Protein AF-A0A1F4I771-F1 (afdb_monomer_lite)

Secondary structure (DSSP, 8-state):
--HHHHHHHHHTT---HHHHHHHHHHHHHTT----HHHHIIIIIHHHHHHHHHHHIIIIIIHHHHHTTT-

Radius of gyration: 15.79 Å; chains: 1; bounding box: 31×28×48 Å

Structure (mmCIF, N/CA/C/O backbone):
data_AF-A0A1F4I771-F1
#
_entry.id   AF-A0A1F4I771-F1
#
loop_
_atom_site.group_PDB
_atom_site.id
_atom_site.type_symbol
_atom_site.label_atom_id
_atom_site.label_alt_id
_atom_site.label_comp_id
_atom_site.label_asym_id
_atom_site.label_entity_id
_atom_site.label_seq_id
_atom_site.pdbx_PDB_ins_code
_atom_site.Cartn_x
_atom_site.Cartn_y
_atom_site.Cartn_z
_atom_site.occupancy
_atom_site.B_iso_or_equiv
_atom_site.auth_seq_id
_atom_site.auth_comp_id
_atom_site.auth_asym_id
_atom_site.auth_atom_id
_atom_site.pdbx_PDB_model_num
ATOM 1 N N . MET A 1 1 ? 5.554 -18.977 -9.987 1.00 72.12 1 MET A N 1
ATOM 2 C CA . MET A 1 1 ? 6.245 -18.624 -8.726 1.00 72.12 1 MET A CA 1
ATOM 3 C C . MET A 1 1 ? 5.590 -17.384 -8.109 1.00 72.12 1 MET A C 1
ATOM 5 O O . MET A 1 1 ? 6.123 -16.297 -8.252 1.00 72.12 1 MET A O 1
ATOM 9 N N . ILE A 1 2 ? 4.415 -17.521 -7.479 1.00 92.38 2 ILE A N 1
ATOM 10 C CA . ILE A 1 2 ? 3.680 -16.379 -6.881 1.00 92.38 2 ILE A CA 1
ATOM 11 C C . ILE A 1 2 ? 3.759 -16.354 -5.347 1.00 92.38 2 ILE A C 1
ATOM 13 O O . ILE A 1 2 ? 3.764 -15.291 -4.743 1.00 92.38 2 ILE A O 1
ATOM 17 N N . TRP A 1 3 ? 3.897 -17.523 -4.717 1.00 93.25 3 TRP A N 1
ATOM 18 C CA . TRP A 1 3 ? 3.906 -17.660 -3.260 1.00 93.25 3 TRP A CA 1
ATOM 19 C C . TRP A 1 3 ? 5.023 -16.858 -2.581 1.00 93.25 3 TRP A C 1
ATOM 21 O O . TRP A 1 3 ? 4.744 -16.078 -1.679 1.00 93.25 3 TRP A O 1
ATOM 31 N N . LEU A 1 4 ? 6.275 -17.017 -3.029 1.00 95.44 4 LEU A N 1
ATOM 32 C CA . LEU A 1 4 ? 7.430 -16.340 -2.428 1.00 95.44 4 LEU A CA 1
ATOM 33 C C . LEU A 1 4 ? 7.293 -14.809 -2.442 1.00 95.44 4 LEU A C 1
ATOM 35 O O . LEU A 1 4 ? 7.295 -14.233 -1.356 1.00 95.44 4 LEU A O 1
ATOM 39 N N . PRO A 1 5 ? 7.093 -14.137 -3.596 1.00 93.69 5 PRO A N 1
ATOM 40 C CA . PRO A 1 5 ? 6.981 -12.679 -3.606 1.00 93.69 5 PRO A CA 1
ATOM 41 C C . PRO A 1 5 ? 5.786 -12.170 -2.790 1.00 93.69 5 PRO A C 1
ATOM 43 O O . PRO A 1 5 ? 5.916 -11.163 -2.098 1.00 93.69 5 PRO A O 1
ATOM 46 N N . VAL A 1 6 ? 4.654 -12.883 -2.795 1.00 95.12 6 VAL A N 1
ATOM 47 C CA . VAL A 1 6 ? 3.493 -12.518 -1.967 1.00 95.12 6 VAL A CA 1
ATOM 48 C C . VAL A 1 6 ? 3.811 -12.671 -0.476 1.00 95.12 6 VAL A C 1
ATOM 50 O O . VAL A 1 6 ? 3.547 -11.759 0.300 1.00 95.12 6 VAL A O 1
ATOM 53 N N . SER A 1 7 ? 4.439 -13.774 -0.061 1.00 95.38 7 SER A N 1
ATOM 54 C CA . SER A 1 7 ? 4.822 -13.981 1.342 1.00 95.38 7 SER A CA 1
ATOM 55 C C . SER A 1 7 ? 5.826 -12.935 1.838 1.00 95.38 7 SER A C 1
ATOM 57 O O . SER A 1 7 ? 5.683 -12.435 2.950 1.00 95.38 7 SER A O 1
ATOM 59 N N . THR A 1 8 ? 6.787 -12.530 1.001 1.00 96.12 8 THR A N 1
ATOM 60 C CA . THR A 1 8 ? 7.728 -11.447 1.315 1.00 96.12 8 THR A CA 1
ATOM 61 C C . THR A 1 8 ? 7.020 -10.101 1.438 1.00 96.12 8 THR A C 1
ATOM 63 O O . THR A 1 8 ? 7.309 -9.357 2.369 1.00 96.12 8 THR A O 1
ATOM 66 N N . PHE A 1 9 ? 6.071 -9.797 0.548 1.00 95.12 9 PHE A N 1
ATOM 67 C CA . PHE A 1 9 ? 5.274 -8.570 0.616 1.00 95.12 9 PHE A CA 1
ATOM 68 C C . PHE A 1 9 ? 4.551 -8.437 1.966 1.00 95.12 9 PHE A C 1
ATOM 70 O O . PHE A 1 9 ? 4.650 -7.400 2.620 1.00 95.12 9 PHE A O 1
ATOM 77 N N . PHE A 1 10 ? 3.901 -9.516 2.417 1.00 93.25 10 PHE A N 1
ATOM 78 C CA . PHE A 1 10 ? 3.259 -9.561 3.732 1.00 93.25 10 PHE A CA 1
ATOM 79 C C . PHE A 1 10 ? 4.268 -9.479 4.883 1.00 93.25 10 PHE A C 1
ATOM 81 O O . PHE A 1 10 ? 4.038 -8.741 5.837 1.00 93.25 10 PHE A O 1
ATOM 88 N N . ALA A 1 11 ? 5.392 -10.198 4.799 1.00 96.38 11 ALA A N 1
ATOM 89 C CA . ALA A 1 11 ? 6.421 -10.191 5.841 1.00 96.38 11 ALA A CA 1
ATOM 90 C C . ALA A 1 11 ? 7.050 -8.802 6.051 1.00 96.38 11 ALA A C 1
ATOM 92 O O . ALA A 1 11 ? 7.433 -8.464 7.167 1.00 96.38 11 ALA A O 1
ATOM 93 N N . LEU A 1 12 ? 7.128 -7.992 4.993 1.00 97.19 12 LEU A N 1
ATOM 94 C CA . LEU A 1 12 ? 7.607 -6.609 5.043 1.00 97.19 12 LEU A CA 1
ATOM 95 C C . LEU A 1 12 ? 6.532 -5.600 5.480 1.00 97.19 12 LEU A C 1
ATOM 97 O O . LEU A 1 12 ? 6.812 -4.404 5.499 1.00 97.19 12 LEU A O 1
ATOM 101 N N . ALA A 1 13 ? 5.321 -6.059 5.817 1.00 94.38 13 ALA A N 1
ATOM 102 C CA . ALA A 1 13 ? 4.178 -5.220 6.179 1.00 94.38 13 ALA A CA 1
ATOM 103 C C . ALA A 1 13 ? 3.839 -4.152 5.120 1.00 94.38 13 ALA A C 1
ATOM 105 O O . ALA A 1 13 ? 3.419 -3.043 5.447 1.00 94.38 13 ALA A O 1
ATOM 106 N N . LEU A 1 14 ? 4.028 -4.483 3.839 1.00 95.94 14 LEU A N 1
ATOM 107 C CA . LEU A 1 14 ? 3.633 -3.600 2.747 1.00 95.94 14 LEU A CA 1
ATOM 108 C C . LEU A 1 14 ? 2.109 -3.583 2.600 1.00 95.94 14 LEU A C 1
ATOM 110 O O . LEU A 1 14 ? 1.426 -4.584 2.820 1.00 95.94 14 LEU A O 1
ATOM 114 N N . GLU A 1 15 ? 1.571 -2.434 2.197 1.00 97.06 15 GLU A N 1
ATOM 115 C CA . GLU A 1 15 ? 0.128 -2.237 2.101 1.00 97.06 15 GLU A CA 1
ATOM 116 C C . GLU A 1 15 ? -0.400 -2.504 0.692 1.00 97.06 15 GLU A C 1
ATOM 118 O O . GLU A 1 15 ? 0.124 -1.993 -0.304 1.00 97.06 15 GLU A O 1
ATOM 123 N N . HIS A 1 16 ? -1.477 -3.286 0.612 1.00 97.06 16 HIS A N 1
ATOM 124 C CA . HIS A 1 16 ? -2.148 -3.617 -0.640 1.00 97.06 16 HIS A CA 1
ATOM 125 C C . HIS A 1 16 ? -3.593 -3.123 -0.603 1.00 97.06 16 HIS A C 1
ATOM 127 O O . HIS A 1 16 ? -4.394 -3.584 0.208 1.00 97.06 16 HIS A O 1
ATOM 133 N N . SER A 1 17 ? -3.966 -2.251 -1.537 1.00 96.88 17 SER A N 1
ATOM 134 C CA . SER A 1 17 ? -5.259 -1.552 -1.545 1.00 96.88 17 SER A CA 1
ATOM 135 C C . SER A 1 17 ? -6.462 -2.503 -1.529 1.00 96.88 17 SER A C 1
ATOM 137 O O . SER A 1 17 ? -7.382 -2.342 -0.726 1.00 96.88 17 SER A O 1
ATOM 139 N N . ILE A 1 18 ? -6.435 -3.545 -2.365 1.00 95.75 18 ILE A N 1
ATOM 140 C CA . ILE A 1 18 ? -7.513 -4.548 -2.430 1.00 95.75 18 ILE A CA 1
ATOM 141 C C . ILE A 1 18 ? -7.615 -5.373 -1.141 1.00 95.75 18 ILE A C 1
ATOM 143 O O . ILE A 1 18 ? -8.720 -5.601 -0.654 1.00 95.75 18 ILE A O 1
ATOM 147 N N . VAL A 1 19 ? -6.484 -5.778 -0.551 1.00 96.00 19 VAL A N 1
ATOM 148 C CA . VAL A 1 19 ? -6.478 -6.518 0.721 1.00 96.00 19 VAL A CA 1
ATOM 149 C C . VAL A 1 19 ? -7.024 -5.632 1.838 1.00 96.00 19 VAL A C 1
ATOM 151 O O . VAL A 1 19 ? -7.903 -6.055 2.584 1.00 96.00 19 VAL A O 1
ATOM 154 N N . ASN A 1 20 ? -6.591 -4.374 1.905 1.00 96.56 20 ASN A N 1
ATOM 155 C CA . ASN A 1 20 ? -7.041 -3.426 2.922 1.00 96.56 20 ASN A CA 1
ATOM 156 C C . ASN A 1 20 ? -8.539 -3.101 2.803 1.00 96.56 20 ASN A C 1
ATOM 158 O O . ASN A 1 20 ? -9.203 -2.904 3.818 1.00 96.56 20 ASN A O 1
ATOM 162 N N . THR A 1 21 ? -9.095 -3.122 1.586 1.00 94.94 21 THR A N 1
ATOM 163 C CA . THR A 1 21 ? -10.541 -2.958 1.342 1.00 94.94 21 THR A CA 1
ATOM 164 C C . THR A 1 21 ? -11.365 -4.120 1.905 1.00 94.94 21 THR A C 1
ATOM 166 O O . THR A 1 21 ? -12.551 -3.960 2.162 1.00 94.94 21 THR A O 1
ATOM 169 N N . PHE A 1 22 ? -10.756 -5.280 2.147 1.00 95.25 22 PHE A N 1
ATOM 170 C CA . PHE A 1 22 ? -11.398 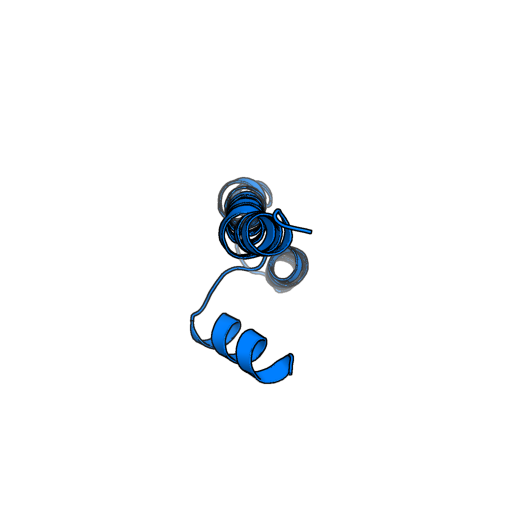-6.389 2.851 1.00 95.25 22 PHE A CA 1
ATOM 171 C C . PHE A 1 22 ? -11.098 -6.368 4.357 1.00 95.25 22 PHE A C 1
ATOM 173 O O . PHE A 1 22 ? -12.008 -6.480 5.181 1.00 95.25 22 PHE A O 1
ATOM 180 N N . VAL A 1 23 ? -9.828 -6.193 4.731 1.00 95.69 23 VAL A N 1
ATOM 181 C CA . VAL A 1 23 ? -9.362 -6.301 6.122 1.00 95.69 23 VAL A CA 1
ATOM 182 C C . VAL A 1 23 ? -9.903 -5.173 6.999 1.00 95.69 23 VAL A C 1
ATOM 184 O O . VAL A 1 23 ? -10.378 -5.446 8.099 1.00 95.69 23 VAL A O 1
ATOM 187 N N . ILE A 1 24 ? -9.878 -3.920 6.530 1.00 95.56 24 ILE A N 1
ATOM 188 C CA . ILE A 1 24 ? -10.284 -2.769 7.350 1.00 95.56 24 ILE A CA 1
ATOM 189 C C . ILE A 1 24 ? -11.797 -2.772 7.606 1.00 95.56 24 ILE A C 1
ATOM 191 O O . ILE A 1 24 ? -12.178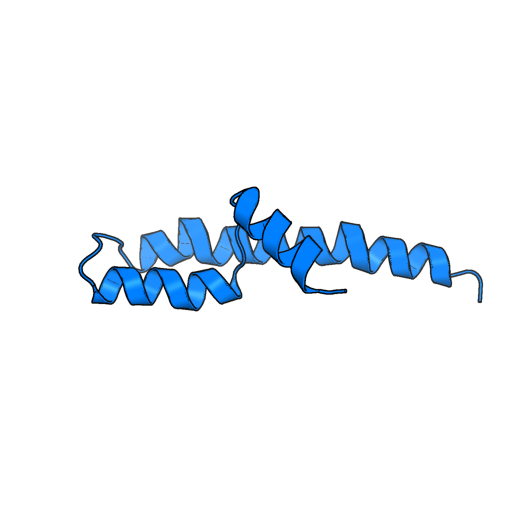 -2.677 8.772 1.00 95.56 24 ILE A O 1
ATOM 195 N N . PRO A 1 25 ? -12.679 -2.980 6.606 1.00 94.50 25 PRO A N 1
ATOM 196 C CA . PRO A 1 25 ? -14.108 -3.127 6.881 1.00 94.50 25 PRO A CA 1
ATOM 197 C C . PRO A 1 25 ? -14.425 -4.318 7.786 1.00 94.50 25 PRO A C 1
ATOM 199 O O . PRO A 1 25 ? -15.281 -4.208 8.660 1.00 94.50 25 PRO A O 1
ATOM 202 N N . THR A 1 26 ? -13.699 -5.432 7.645 1.00 96.31 26 THR A N 1
ATOM 203 C CA . THR A 1 26 ? -13.837 -6.569 8.567 1.00 96.31 26 THR A CA 1
ATOM 204 C C . THR A 1 26 ? -13.459 -6.167 9.995 1.00 96.31 26 THR A C 1
ATOM 206 O O . THR A 1 26 ? -14.194 -6.476 10.928 1.00 96.31 26 THR A O 1
ATOM 209 N N . ALA A 1 27 ? -12.369 -5.419 10.184 1.00 95.62 27 ALA A N 1
ATOM 210 C CA . ALA A 1 27 ? -11.970 -4.908 11.494 1.00 95.62 27 ALA A CA 1
ATOM 211 C C . ALA A 1 27 ? -13.015 -3.949 12.091 1.00 95.62 27 ALA A C 1
ATOM 213 O O . ALA A 1 27 ? -13.322 -4.052 13.276 1.00 95.62 27 ALA A O 1
ATOM 214 N N . MET A 1 28 ? -13.608 -3.067 11.280 1.00 96.00 28 MET A N 1
ATOM 215 C CA . MET A 1 28 ? -14.687 -2.165 11.710 1.00 96.00 28 MET A CA 1
ATOM 216 C C . MET A 1 28 ? -15.924 -2.946 12.176 1.00 96.00 28 MET A C 1
ATOM 218 O O . MET A 1 28 ? -16.490 -2.636 13.221 1.00 96.00 28 MET A O 1
ATOM 222 N N . ILE A 1 29 ? -16.316 -3.998 11.447 1.00 95.94 29 ILE A N 1
ATOM 223 C CA . ILE A 1 29 ? -17.431 -4.883 11.831 1.00 95.94 29 ILE A CA 1
ATOM 224 C C . ILE A 1 29 ? -17.128 -5.620 13.143 1.00 95.94 29 ILE A C 1
ATOM 226 O O . ILE A 1 29 ? -18.022 -5.810 13.965 1.00 95.94 29 ILE A O 1
ATOM 230 N N . LEU A 1 30 ? -15.869 -6.004 13.363 1.00 96.94 30 LEU A N 1
ATOM 231 C CA . LEU A 1 30 ? -15.408 -6.646 14.597 1.00 96.94 30 LEU A CA 1
ATOM 232 C C . LEU A 1 30 ? -15.221 -5.665 15.773 1.00 96.94 30 LEU A C 1
ATOM 234 O O . LEU A 1 30 ? -14.816 -6.092 16.852 1.00 96.94 30 LEU A O 1
ATOM 238 N N . GLY A 1 31 ? -15.543 -4.379 15.593 1.00 94.38 31 GLY A N 1
ATOM 239 C CA . GLY A 1 31 ? -15.551 -3.376 16.660 1.00 94.38 31 GLY A CA 1
ATOM 240 C C . GLY A 1 31 ? -14.277 -2.539 16.781 1.00 94.38 31 GLY A C 1
ATOM 241 O O . GLY A 1 31 ? -14.060 -1.928 17.825 1.00 94.38 31 GLY A O 1
ATOM 242 N N . ALA A 1 32 ? -13.424 -2.496 15.753 1.00 94.88 32 ALA A N 1
ATOM 243 C CA . ALA A 1 32 ? -12.301 -1.561 15.726 1.00 94.88 32 ALA A CA 1
ATOM 244 C C . ALA A 1 32 ? -12.796 -0.106 15.635 1.00 94.88 32 ALA A C 1
ATOM 246 O O . ALA A 1 32 ? -13.661 0.211 14.817 1.00 94.88 32 ALA A O 1
ATOM 247 N N . ASP A 1 33 ? -12.200 0.784 16.432 1.00 94.94 33 ASP A N 1
ATOM 248 C CA . ASP A 1 33 ? -12.500 2.222 16.442 1.00 94.94 33 ASP A CA 1
ATOM 249 C C . ASP A 1 33 ? -11.842 2.935 15.248 1.00 94.94 33 ASP A C 1
ATOM 251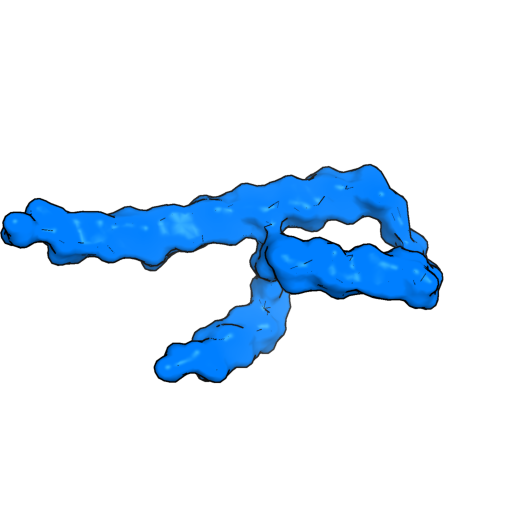 O O . ASP A 1 33 ? -10.852 3.657 15.367 1.00 94.94 33 ASP A O 1
ATOM 255 N N . ILE A 1 34 ? -12.341 2.637 14.049 1.00 93.88 34 ILE A N 1
ATOM 256 C CA . ILE A 1 34 ? -11.887 3.225 12.789 1.00 93.88 34 ILE A CA 1
ATOM 257 C C . ILE A 1 34 ? -13.097 3.879 12.136 1.00 93.88 34 ILE A C 1
ATOM 259 O O . ILE A 1 34 ? -14.093 3.220 11.842 1.00 93.88 34 ILE A O 1
ATOM 263 N N . SER A 1 35 ? -13.012 5.181 11.866 1.00 94.44 35 SER A N 1
ATOM 264 C CA . SER A 1 35 ? -14.047 5.873 11.093 1.00 94.44 35 SER A CA 1
ATOM 265 C C . SER A 1 35 ? -13.867 5.649 9.588 1.00 94.44 35 SER A C 1
ATOM 267 O O . SER A 1 35 ? -12.751 5.489 9.089 1.00 94.44 35 SER A O 1
ATOM 269 N N . VAL A 1 36 ? -14.964 5.708 8.824 1.00 93.38 36 VAL A N 1
ATOM 270 C CA . VAL A 1 36 ? -14.920 5.611 7.350 1.00 93.38 36 VAL A CA 1
ATOM 271 C C . VAL A 1 36 ? -14.029 6.703 6.747 1.00 93.38 36 VAL A C 1
ATOM 273 O O . VAL A 1 36 ? -13.264 6.442 5.821 1.00 93.38 36 VAL A O 1
ATOM 276 N N . GLN A 1 37 ? -14.083 7.921 7.294 1.00 95.00 37 GLN A N 1
ATOM 277 C CA . GLN A 1 37 ? -13.242 9.032 6.848 1.00 95.00 37 GLN A CA 1
ATOM 278 C C . GLN A 1 37 ? -11.755 8.748 7.089 1.00 95.00 37 GLN A C 1
ATOM 280 O O . GLN A 1 37 ? -10.928 9.020 6.217 1.00 95.00 37 GLN A O 1
ATOM 285 N N . GLN A 1 38 ? -11.415 8.185 8.251 1.00 94.44 38 GLN A N 1
ATOM 286 C CA . GLN A 1 38 ? -10.041 7.819 8.575 1.00 94.44 38 GLN A CA 1
ATOM 287 C C . GLN A 1 38 ? -9.527 6.730 7.636 1.00 94.44 38 GLN A C 1
ATOM 289 O O . GLN A 1 38 ? -8.440 6.880 7.087 1.00 94.44 38 GLN A O 1
ATOM 294 N N . TRP A 1 39 ? -10.323 5.689 7.382 1.00 94.88 39 TRP A N 1
ATOM 295 C CA . TRP A 1 39 ? -9.977 4.660 6.401 1.00 94.88 39 TRP A CA 1
ATOM 296 C C . TRP A 1 39 ? -9.737 5.254 5.007 1.00 94.88 39 TRP A C 1
ATOM 298 O O . TRP A 1 39 ? -8.725 4.951 4.374 1.00 94.88 39 TRP A O 1
ATOM 308 N N . LEU A 1 40 ? -10.622 6.135 4.536 1.00 94.62 40 LEU A N 1
ATOM 309 C CA . LEU A 1 40 ? -10.534 6.693 3.189 1.00 94.62 40 LEU A CA 1
ATOM 310 C C . LEU A 1 40 ? -9.284 7.569 3.001 1.00 94.62 40 LEU A C 1
ATOM 312 O O . LEU A 1 40 ? -8.541 7.387 2.035 1.00 94.62 40 LEU A O 1
ATOM 316 N N . LEU A 1 41 ? -9.049 8.502 3.928 1.00 95.69 41 LEU A N 1
ATOM 317 C CA . LEU A 1 41 ? -7.986 9.505 3.810 1.00 95.69 41 LEU A CA 1
ATOM 318 C C . LEU A 1 41 ? -6.602 8.957 4.169 1.00 95.69 41 LEU A C 1
ATOM 320 O O . LEU A 1 41 ? -5.622 9.343 3.536 1.00 95.69 41 LEU A O 1
ATOM 324 N N . TRP A 1 42 ? -6.517 8.063 5.157 1.00 94.69 42 TRP A N 1
ATOM 325 C CA . TRP A 1 42 ? -5.235 7.562 5.664 1.00 94.69 42 TRP A CA 1
ATOM 326 C C . TRP A 1 42 ? -4.841 6.192 5.125 1.00 94.69 42 TRP A C 1
ATOM 328 O O . TRP A 1 42 ? -3.691 5.801 5.291 1.00 94.69 42 TRP A O 1
ATOM 338 N N . ASN A 1 43 ? -5.749 5.473 4.460 1.00 96.31 43 ASN A N 1
ATOM 339 C CA . ASN A 1 43 ? -5.432 4.170 3.887 1.00 96.31 43 ASN A CA 1
ATOM 340 C C . ASN A 1 43 ? -5.857 4.050 2.420 1.00 96.31 43 ASN A C 1
ATOM 342 O O . ASN A 1 43 ? -5.006 3.927 1.545 1.00 96.31 43 ASN A O 1
ATOM 346 N N . ALA A 1 44 ? -7.153 4.137 2.118 1.00 95.94 44 ALA A N 1
ATOM 347 C CA . ALA A 1 44 ? -7.661 3.781 0.794 1.00 95.94 44 ALA A CA 1
ATOM 348 C C . ALA A 1 44 ? -7.045 4.630 -0.332 1.00 95.94 44 ALA A C 1
ATOM 350 O O . ALA A 1 44 ? -6.587 4.080 -1.334 1.00 95.94 44 ALA A O 1
ATOM 351 N N . ILE A 1 45 ? -6.984 5.955 -0.163 1.00 96.75 45 ILE A N 1
ATOM 352 C CA . ILE A 1 45 ? -6.366 6.862 -1.139 1.00 96.75 45 ILE A CA 1
ATOM 353 C C . ILE A 1 45 ? -4.839 6.671 -1.213 1.00 96.75 45 ILE A C 1
ATOM 355 O O . 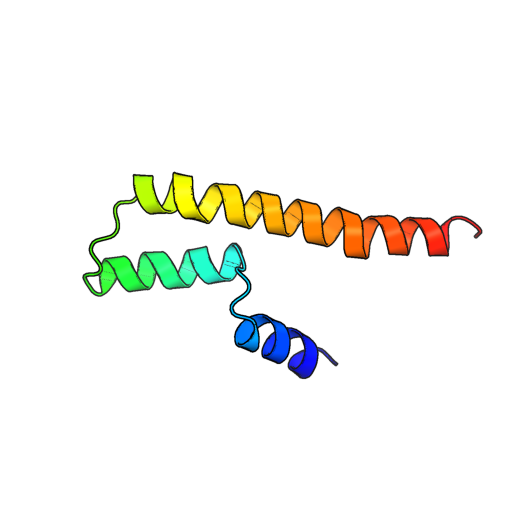ILE A 1 45 ? -4.346 6.355 -2.302 1.00 96.75 45 ILE A O 1
ATOM 359 N N . PRO A 1 46 ? -4.066 6.830 -0.118 1.00 97.12 46 PRO A N 1
ATOM 360 C CA . PRO A 1 46 ? -2.606 6.771 -0.193 1.00 97.12 46 PRO A CA 1
ATOM 361 C C . PRO A 1 46 ? -2.080 5.401 -0.633 1.00 97.12 46 PRO A C 1
ATOM 363 O O . PRO A 1 46 ? -1.179 5.346 -1.470 1.00 97.12 46 PRO A O 1
ATOM 366 N N . VAL A 1 47 ? -2.667 4.297 -0.157 1.00 97.88 47 VAL A N 1
ATOM 367 C CA . VAL A 1 47 ? -2.238 2.939 -0.536 1.00 97.88 47 VAL A CA 1
ATOM 368 C C . VAL A 1 47 ? -2.539 2.663 -2.003 1.00 97.88 47 VAL A C 1
ATOM 370 O O . VAL A 1 47 ? -1.695 2.115 -2.710 1.00 97.88 47 VAL A O 1
ATOM 373 N N . THR A 1 48 ? -3.705 3.083 -2.503 1.00 97.69 48 THR A N 1
ATOM 374 C CA . THR A 1 48 ? -4.048 2.908 -3.923 1.00 97.69 48 THR A CA 1
ATOM 375 C C . THR A 1 48 ? -3.098 3.690 -4.821 1.00 97.69 48 THR A C 1
ATOM 377 O O . THR A 1 48 ? -2.581 3.134 -5.789 1.00 97.69 48 THR A O 1
ATOM 380 N N . LEU A 1 49 ? -2.807 4.948 -4.480 1.00 98.00 49 LEU A N 1
ATOM 381 C CA . LEU A 1 49 ? -1.831 5.749 -5.219 1.00 98.00 49 LEU A CA 1
ATOM 382 C C . LEU A 1 49 ? -0.435 5.118 -5.164 1.00 98.00 49 LEU A C 1
ATOM 384 O O . LEU A 1 49 ? 0.208 4.976 -6.202 1.00 98.00 49 LEU A O 1
ATOM 388 N N . GLY A 1 50 ? 0.006 4.668 -3.987 1.00 97.38 50 GLY A N 1
ATOM 389 C CA . GLY A 1 50 ? 1.285 3.982 -3.816 1.00 97.38 50 GLY A CA 1
ATOM 390 C C . GLY A 1 50 ? 1.385 2.695 -4.638 1.00 97.38 50 GLY A C 1
ATOM 391 O O . GLY A 1 50 ? 2.396 2.461 -5.296 1.00 97.38 50 GLY A O 1
ATOM 392 N N . ASN A 1 51 ? 0.327 1.882 -4.672 1.00 97.50 51 ASN A N 1
ATOM 393 C CA . ASN A 1 51 ? 0.274 0.657 -5.471 1.00 97.50 51 ASN A CA 1
ATOM 394 C C . ASN A 1 51 ? 0.300 0.953 -6.981 1.00 97.50 51 ASN A C 1
ATOM 396 O O . ASN A 1 51 ? 1.018 0.275 -7.717 1.00 97.50 51 ASN A O 1
ATOM 400 N N . ILE A 1 52 ? -0.423 1.981 -7.444 1.00 97.75 52 ILE A N 1
ATOM 401 C CA . ILE A 1 52 ? -0.400 2.408 -8.852 1.00 97.75 52 ILE A CA 1
ATOM 402 C C . ILE A 1 52 ? 0.996 2.898 -9.238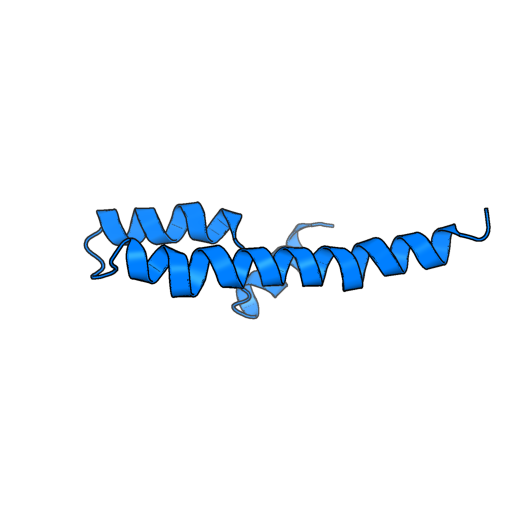 1.00 97.75 52 ILE A C 1
ATOM 404 O O . ILE A 1 52 ? 1.534 2.464 -10.257 1.00 97.75 52 ILE A O 1
ATOM 408 N N . VAL A 1 53 ? 1.607 3.774 -8.437 1.00 97.75 53 VAL A N 1
ATOM 409 C CA . VAL A 1 53 ? 2.953 4.303 -8.706 1.00 97.75 53 VAL A CA 1
ATOM 410 C C . VAL A 1 53 ? 3.988 3.177 -8.672 1.00 97.75 53 VAL A C 1
ATOM 412 O O . VAL A 1 53 ? 4.782 3.052 -9.600 1.00 97.75 53 VAL A O 1
ATOM 415 N N . GLY A 1 54 ? 3.940 2.301 -7.667 1.00 95.50 54 GLY A N 1
ATOM 416 C CA . GLY A 1 54 ? 4.838 1.152 -7.559 1.00 95.50 54 GLY A CA 1
ATOM 417 C C . GLY A 1 54 ? 4.730 0.211 -8.760 1.00 95.50 54 GLY A C 1
ATOM 418 O O . GLY A 1 54 ? 5.740 -0.102 -9.385 1.00 95.50 54 GLY A O 1
ATOM 419 N N . GLY A 1 55 ? 3.513 -0.188 -9.138 1.00 95.12 55 GLY A N 1
ATOM 420 C CA . GLY A 1 55 ? 3.289 -1.081 -10.277 1.00 95.12 55 GLY A CA 1
ATOM 421 C C . GLY A 1 55 ? 3.639 -0.441 -11.622 1.00 95.12 55 GLY A C 1
ATOM 422 O O . GLY A 1 55 ? 4.279 -1.069 -12.465 1.00 95.12 55 GLY A O 1
ATOM 423 N N . SER A 1 56 ? 3.271 0.824 -11.828 1.00 96.12 56 SER A N 1
ATOM 424 C CA . SER A 1 56 ? 3.567 1.531 -13.079 1.00 96.12 56 SER A CA 1
ATOM 425 C C . SER A 1 56 ? 5.061 1.789 -13.257 1.00 96.12 56 SER A C 1
ATOM 427 O O . SER A 1 56 ? 5.573 1.553 -14.347 1.00 96.12 56 SER A O 1
ATOM 429 N N . VAL A 1 57 ? 5.783 2.196 -12.210 1.00 95.31 57 VAL A N 1
ATOM 430 C CA . VAL A 1 57 ? 7.208 2.544 -12.313 1.00 95.31 57 VAL A CA 1
ATOM 431 C C . VAL A 1 57 ? 8.107 1.313 -12.250 1.00 95.31 57 VAL A C 1
ATOM 433 O O . VAL A 1 57 ? 8.967 1.140 -13.111 1.00 95.31 57 VAL A O 1
ATOM 436 N N . LEU A 1 58 ? 7.914 0.436 -11.263 1.00 93.69 58 LEU A N 1
ATOM 437 C CA . LEU A 1 58 ? 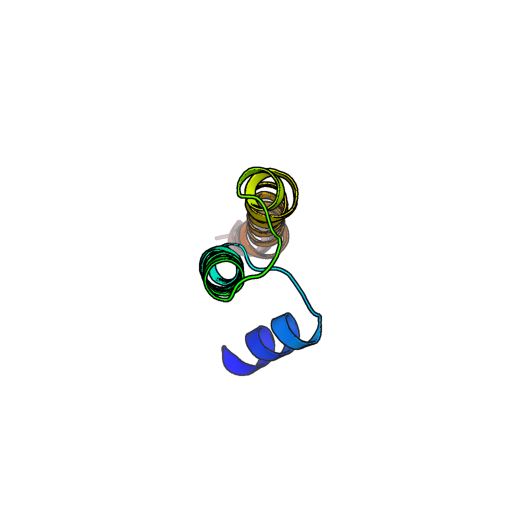8.821 -0.695 -11.027 1.00 93.69 58 LEU A CA 1
ATOM 438 C C . LEU A 1 58 ? 8.521 -1.899 -11.918 1.00 93.69 58 LEU A C 1
ATOM 440 O O . LEU A 1 58 ? 9.351 -2.792 -12.037 1.00 93.69 58 LEU A O 1
ATOM 444 N N . THR A 1 59 ? 7.340 -1.968 -12.528 1.00 93.88 59 THR A N 1
ATOM 445 C CA . THR A 1 59 ? 6.977 -3.077 -13.419 1.00 93.88 59 THR A CA 1
ATOM 446 C C . THR A 1 59 ? 6.628 -2.563 -14.808 1.00 93.88 59 THR A C 1
ATOM 448 O O . THR A 1 59 ? 7.304 -2.924 -15.766 1.00 93.88 59 THR A O 1
ATOM 451 N N . GLY A 1 60 ? 5.638 -1.677 -14.933 1.00 93.25 60 GLY A N 1
ATOM 452 C CA . GLY A 1 60 ? 5.160 -1.177 -16.226 1.00 93.25 60 GLY A CA 1
ATOM 453 C C . GLY A 1 60 ? 6.246 -0.499 -17.070 1.00 93.25 60 GLY A C 1
ATOM 454 O O . GLY A 1 60 ? 6.467 -0.890 -18.215 1.00 93.25 60 GLY A O 1
ATOM 455 N N . LEU A 1 61 ? 6.957 0.482 -16.507 1.00 94.50 61 LEU A N 1
ATOM 456 C CA . LEU A 1 61 ? 8.011 1.220 -17.210 1.00 94.50 61 LEU A CA 1
ATOM 457 C C . LEU A 1 61 ? 9.221 0.341 -17.523 1.00 94.50 61 LEU A C 1
ATOM 459 O O . LEU A 1 61 ? 9.740 0.415 -18.636 1.00 94.50 61 LEU A O 1
ATOM 463 N N . LEU A 1 62 ? 9.656 -0.501 -16.580 1.00 93.88 62 LEU A N 1
ATOM 464 C CA . LEU A 1 62 ? 10.789 -1.402 -16.807 1.00 93.88 62 LEU A CA 1
ATOM 465 C C . LEU A 1 62 ? 10.480 -2.413 -17.914 1.00 93.88 62 LEU A C 1
ATOM 467 O O . LEU A 1 62 ? 11.286 -2.587 -18.827 1.00 93.88 62 LEU A O 1
ATOM 471 N N . LEU A 1 63 ? 9.289 -3.018 -17.891 1.00 94.69 63 LEU A N 1
ATOM 472 C CA . LEU A 1 63 ? 8.844 -3.909 -18.961 1.00 94.69 63 LEU A CA 1
ATOM 473 C C . LEU A 1 63 ? 8.742 -3.169 -20.297 1.00 94.69 63 LEU A C 1
ATOM 475 O O . LEU A 1 63 ? 9.191 -3.698 -21.311 1.00 94.69 63 LEU A O 1
ATOM 479 N N . HIS A 1 64 ? 8.196 -1.951 -20.316 1.00 93.81 64 HIS A N 1
ATOM 480 C CA . HIS A 1 64 ? 8.121 -1.153 -21.538 1.00 93.81 64 HIS A CA 1
ATOM 481 C C . HIS A 1 64 ? 9.510 -0.847 -22.110 1.00 93.81 64 HIS A C 1
ATOM 483 O O . HIS A 1 64 ? 9.709 -0.994 -23.311 1.00 93.81 64 HIS A O 1
ATOM 489 N N . TYR A 1 65 ? 10.472 -0.455 -21.272 1.00 93.69 65 TYR A N 1
ATOM 490 C CA . TYR A 1 65 ? 11.837 -0.155 -21.701 1.00 93.69 65 TYR A CA 1
ATOM 491 C C . TYR A 1 65 ? 12.534 -1.382 -22.297 1.00 93.69 65 TYR A C 1
ATOM 493 O O . TYR A 1 65 ? 13.089 -1.295 -23.390 1.00 93.69 65 TYR A O 1
ATOM 501 N N . CYS A 1 66 ? 12.446 -2.535 -21.627 1.00 91.44 66 CYS A N 1
ATOM 502 C CA . CYS A 1 66 ? 13.063 -3.773 -22.103 1.00 91.44 66 CYS A CA 1
ATOM 503 C C . CYS A 1 66 ? 12.463 -4.281 -23.424 1.00 91.44 66 CYS A C 1
ATOM 505 O O . CYS A 1 66 ? 13.170 -4.900 -24.210 1.00 91.44 66 CYS A O 1
ATOM 507 N N . ASN A 1 67 ? 11.176 -4.024 -23.678 1.00 91.50 67 ASN A N 1
ATOM 508 C CA . ASN A 1 67 ? 10.487 -4.485 -24.889 1.00 91.50 67 ASN A CA 1
ATOM 509 C C . ASN A 1 67 ? 10.446 -3.435 -26.012 1.00 91.50 67 ASN A C 1
ATOM 511 O O . ASN A 1 67 ? 9.855 -3.687 -27.054 1.00 91.50 67 ASN A O 1
ATOM 515 N N . LYS A 1 68 ? 11.054 -2.258 -25.822 1.00 83.25 68 LYS A N 1
ATOM 516 C CA . LYS A 1 68 ? 10.954 -1.129 -26.762 1.00 83.25 68 LYS A CA 1
ATOM 517 C C . LYS A 1 68 ? 11.777 -1.289 -28.049 1.00 83.25 68 LYS A C 1
ATOM 519 O O . LYS A 1 68 ? 11.652 -0.463 -28.946 1.00 83.25 68 LYS A O 1
ATOM 524 N N . THR A 1 69 ? 12.664 -2.281 -28.102 1.00 66.69 69 THR A N 1
ATOM 525 C CA . THR A 1 69 ? 13.598 -2.550 -29.214 1.00 66.69 69 THR A CA 1
ATOM 526 C C . THR A 1 69 ? 13.161 -3.694 -30.136 1.00 66.69 69 THR A C 1
ATOM 528 O O . THR A 1 69 ? 13.922 -4.065 -31.029 1.00 66.69 69 THR A O 1
ATOM 531 N N . HIS A 1 70 ? 11.962 -4.241 -29.928 1.00 54.81 70 HIS A N 1
ATOM 532 C CA . HIS A 1 70 ? 11.238 -5.066 -30.900 1.00 54.81 70 HIS A CA 1
ATOM 533 C C . HIS A 1 70 ? 10.144 -4.229 -31.565 1.00 54.81 70 HIS A C 1
ATOM 535 O O . HIS A 1 70 ? 9.860 -4.504 -32.751 1.00 54.81 70 HIS A O 1
#

pLDDT: mean 93.83, std 6.69, range [54.81, 98.0]

Foldseek 3Di:
DPVVVVVVCVVVVQADLVVCVVVVVVVVVVPDPADPVNCVPVPNVVSVVVVCCCCCPVPVVVVCVVPVVD

Sequence (70 aa):
MIWLPVSTFFALALEHSIVNTFVIPTAMILGADISVQQWLLWNAIPVTLGNIVGGSVLTGLLLHYCNKTH